Protein AF-A0A2M7CQ68-F1 (afdb_monomer)

Organism: NCBI:txid1975066

Solvent-accessible surface area (backbone atoms only — not comparable to full-atom values): 7819 Å² total; per-residue (Å²): 112,70,66,56,56,51,51,50,53,50,51,33,52,50,50,36,51,75,71,72,42,73,92,78,62,98,72,80,81,65,75,47,51,58,30,56,48,64,74,42,36,71,62,42,60,76,66,68,60,89,79,35,70,72,42,36,29,74,42,75,48,82,56,92,62,33,35,41,34,31,34,32,30,88,41,52,59,55,92,79,75,91,73,86,70,104,60,41,18,71,49,79,48,61,46,31,49,93,47,64,76,86,59,91,84,62,92,59,56,76,69,56,43,44,50,52,44,49,52,52,68,74,49,63,57,78,67,41,110

Foldseek 3Di:
DVVVVVVLLVVLCVLCVVVVHDQDDPDDDADDELLRCVVCVVVCVVVVDAGDYDFAWADWDDDPQKIKTKGFDPQADNPDDPDDDPGGHIDIDMGGLQDPPGDPPDPPDSVVSNVVSVSCVSRDDHGGD

InterPro domains:
  IPR012340 Nucleic acid-binding, OB-fold [G3DSA:2.40.50.140] (2-129)
  IPR012340 Nucleic acid-binding, OB-fold [SSF50249] (3-77)

Mean predicted aligned error: 10.23 Å

Sequence (129 aa):
MLEDIIQERKKKLENFIKTGVEPYPEKAKRTHKISEALINFSSLLKLRKKIFICGRIFGMRVMGNIVFYDIRDDSGNPAGSRQGGAYGARIQGVLKADALVGSPTQRRGKDNLKKEFALFKENLDIGDF

Nearest PDB structures (foldseek):
  6lbt-assembly1_B  T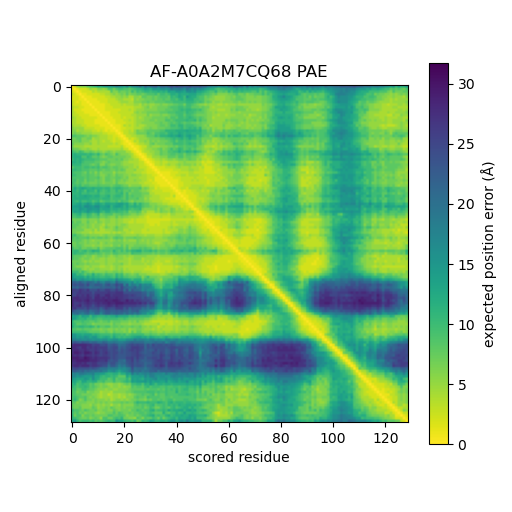M=4.482E-01  e=1.132E+00  Kluyveromyces lactis
  6ysq-assembly2_F  TM=5.008E-01  e=2.969E+00  Homo sapiens
  5zul-assembly1_A-2  TM=4.345E-01  e=2.019E+00  Mycobacterium marinum M
  5zul-assembly1_D-2  TM=4.927E-01  e=4.094E+00  Mycobacterium marinum M

Structure (mmCIF, N/CA/C/O backbone):
data_AF-A0A2M7CQ68-F1
#
_entry.id   AF-A0A2M7CQ68-F1
#
loop_
_atom_site.group_PDB
_atom_site.id
_atom_site.type_symbol
_atom_site.label_atom_id
_atom_site.label_alt_id
_atom_site.label_comp_id
_atom_site.label_asym_id
_atom_site.label_entity_id
_atom_site.label_seq_id
_atom_site.pdbx_PDB_ins_code
_atom_site.Cartn_x
_atom_site.Cartn_y
_atom_site.Cartn_z
_atom_site.occupancy
_atom_site.B_iso_or_equiv
_atom_site.auth_seq_id
_atom_site.auth_comp_id
_atom_site.auth_asym_id
_atom_site.auth_atom_id
_atom_site.pdbx_PDB_model_num
ATOM 1 N N . MET A 1 1 ? -15.606 -7.491 21.940 1.00 71.44 1 MET A N 1
ATOM 2 C CA . MET A 1 1 ? -14.464 -8.012 21.144 1.00 71.44 1 MET A CA 1
ATOM 3 C C . MET A 1 1 ? -14.572 -7.654 19.668 1.00 71.44 1 MET A C 1
ATOM 5 O O . MET A 1 1 ? -13.661 -7.012 19.166 1.00 71.44 1 MET A O 1
ATOM 9 N N . LEU A 1 2 ? -15.640 -8.036 18.952 1.00 83.25 2 LEU A N 1
ATOM 10 C CA . LEU A 1 2 ? -15.821 -7.633 17.546 1.00 83.25 2 LEU A CA 1
ATOM 11 C C . LEU A 1 2 ? -16.127 -6.136 17.405 1.00 83.25 2 LEU A C 1
ATOM 13 O O . LEU A 1 2 ? -15.532 -5.485 16.546 1.00 83.25 2 LEU A O 1
ATOM 17 N N . GLU A 1 3 ? -16.982 -5.570 18.269 1.00 84.88 3 GLU A N 1
ATOM 18 C CA . GLU A 1 3 ? -17.231 -4.123 18.258 1.00 84.88 3 GLU A CA 1
ATOM 19 C C . GLU A 1 3 ? -15.948 -3.316 18.481 1.00 84.88 3 GLU A C 1
ATOM 21 O O . GLU A 1 3 ? -15.743 -2.317 17.799 1.00 84.88 3 GLU A O 1
ATOM 26 N N . ASP A 1 4 ? -15.059 -3.762 19.371 1.00 86.56 4 ASP A N 1
ATOM 27 C CA . ASP A 1 4 ? -13.823 -3.046 19.707 1.00 86.56 4 ASP A CA 1
ATOM 28 C C . ASP A 1 4 ? -12.881 -2.938 18.498 1.00 86.56 4 ASP A C 1
ATOM 30 O O . ASP A 1 4 ? -12.377 -1.856 18.197 1.00 86.56 4 ASP A O 1
ATOM 34 N N . ILE A 1 5 ? -12.727 -4.032 17.740 1.00 85.00 5 ILE A N 1
ATOM 35 C CA . ILE A 1 5 ? -11.924 -4.074 16.505 1.00 85.00 5 ILE A CA 1
ATOM 36 C C . ILE A 1 5 ? -12.528 -3.154 15.435 1.00 85.00 5 ILE A C 1
ATOM 38 O O . ILE A 1 5 ? -11.811 -2.441 14.729 1.00 85.00 5 ILE A O 1
ATOM 42 N N . ILE A 1 6 ? -13.859 -3.141 15.308 1.00 86.38 6 ILE A N 1
ATOM 43 C CA . ILE A 1 6 ? -14.554 -2.265 14.354 1.00 86.38 6 ILE A CA 1
ATOM 44 C C . ILE A 1 6 ? -14.367 -0.795 14.744 1.00 86.38 6 ILE A C 1
ATOM 46 O O . ILE A 1 6 ? -14.116 0.043 13.876 1.00 86.38 6 ILE A O 1
ATOM 50 N N . GLN A 1 7 ? -14.473 -0.474 16.034 1.00 89.38 7 GLN A N 1
ATOM 51 C CA . GLN A 1 7 ? -14.262 0.880 16.544 1.00 89.38 7 GLN A CA 1
ATOM 52 C C . GLN A 1 7 ? -12.822 1.346 16.325 1.00 89.38 7 GLN A C 1
ATOM 54 O O . GLN A 1 7 ? -12.602 2.488 15.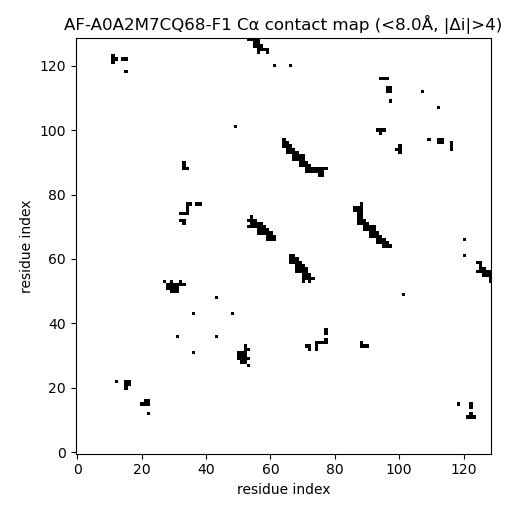925 1.00 89.38 7 GLN A O 1
ATOM 59 N N . GLU A 1 8 ? -11.837 0.469 16.517 1.00 86.69 8 GLU A N 1
ATOM 60 C CA . GLU A 1 8 ? -10.436 0.786 16.244 1.00 86.69 8 GLU A CA 1
ATOM 61 C C . GLU A 1 8 ? -10.203 1.102 14.759 1.00 86.69 8 GLU A C 1
ATOM 63 O O . GLU A 1 8 ? -9.609 2.131 14.428 1.00 86.69 8 GLU A O 1
ATOM 68 N N . ARG A 1 9 ? -10.758 0.292 13.849 1.00 84.94 9 ARG A N 1
ATOM 69 C CA . ARG A 1 9 ? -10.667 0.543 12.399 1.00 84.94 9 ARG A CA 1
ATOM 70 C C . ARG A 1 9 ? -11.354 1.839 11.976 1.00 84.94 9 ARG A C 1
ATOM 72 O O . ARG A 1 9 ? -10.828 2.562 11.132 1.00 84.94 9 ARG A O 1
ATOM 79 N N . LYS A 1 10 ? -12.497 2.174 12.582 1.00 85.69 10 LYS A N 1
ATOM 80 C CA . LYS A 1 10 ? -13.175 3.459 12.340 1.00 85.69 10 LYS A CA 1
ATOM 81 C C . LYS A 1 10 ? -12.319 4.644 12.782 1.00 85.69 10 LYS A C 1
ATOM 83 O O . LYS A 1 10 ? -12.206 5.606 12.030 1.00 85.69 10 LYS A O 1
ATOM 88 N N . LYS A 1 11 ? -11.655 4.554 13.940 1.00 87.25 11 LYS A N 1
ATOM 89 C CA . LYS A 1 11 ? -10.723 5.596 14.407 1.00 87.25 11 LYS A CA 1
ATOM 90 C C . LYS A 1 11 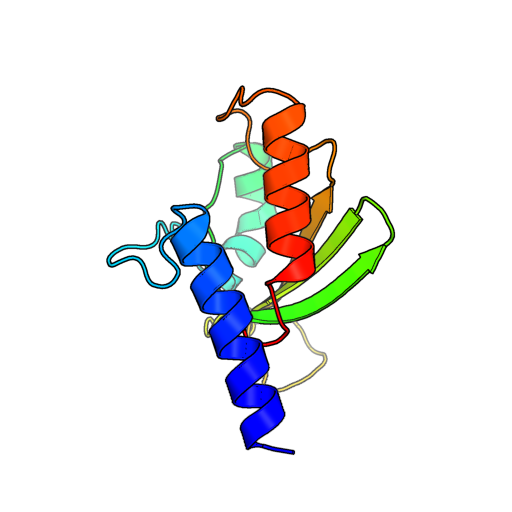? -9.562 5.799 13.430 1.00 87.25 11 LYS A C 1
ATOM 92 O O . LYS A 1 11 ? -9.242 6.938 13.101 1.00 87.25 11 LYS A O 1
ATOM 97 N N . LYS A 1 12 ? -8.970 4.711 12.923 1.00 84.94 12 LYS A N 1
ATOM 98 C CA . LYS A 1 12 ? -7.899 4.768 11.911 1.00 84.94 12 LYS A CA 1
ATOM 99 C C . LYS A 1 12 ? -8.382 5.437 10.619 1.00 84.94 12 LYS A C 1
ATOM 101 O O . LYS A 1 12 ? -7.713 6.325 10.096 1.00 84.94 12 LYS A O 1
ATOM 106 N N . LEU A 1 13 ? -9.586 5.092 10.160 1.00 83.94 13 LEU A N 1
ATOM 107 C CA . LEU A 1 13 ? -10.220 5.720 8.997 1.00 83.94 13 LEU A CA 1
ATOM 108 C C . LEU A 1 13 ? -10.463 7.224 9.201 1.00 83.94 13 LEU A C 1
ATOM 110 O O . LEU A 1 13 ? -10.142 8.024 8.322 1.00 83.94 13 LEU A O 1
ATOM 114 N N . GLU A 1 14 ? -10.972 7.632 10.364 1.00 84.75 14 GLU A N 1
ATOM 115 C CA . GLU A 1 14 ? -11.154 9.051 10.695 1.00 84.75 14 GLU A CA 1
ATOM 116 C C . GLU A 1 14 ? -9.831 9.821 10.721 1.00 84.75 14 GLU A C 1
ATOM 118 O O . GLU A 1 14 ? -9.789 10.983 10.310 1.00 84.75 14 GLU A O 1
ATOM 123 N N . ASN A 1 15 ? -8.745 9.195 11.182 1.00 84.31 15 ASN 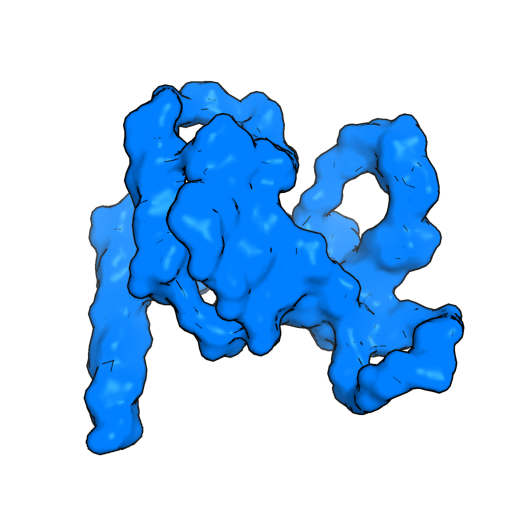A N 1
ATOM 124 C CA . ASN A 1 15 ? -7.422 9.815 11.193 1.00 84.31 15 ASN A CA 1
ATOM 125 C C . ASN A 1 15 ? -6.938 10.123 9.771 1.00 84.31 15 ASN A C 1
ATOM 127 O O . ASN A 1 15 ? -6.476 11.239 9.524 1.00 84.31 15 ASN A O 1
ATOM 131 N N . PHE A 1 16 ? -7.117 9.199 8.821 1.00 80.81 16 PHE A N 1
ATOM 132 C CA . PHE A 1 16 ? -6.789 9.453 7.414 1.00 80.81 16 PHE A CA 1
ATOM 133 C C . PHE A 1 16 ? -7.576 10.645 6.850 1.00 80.81 16 PHE A C 1
ATOM 135 O O . PHE A 1 16 ? -6.969 11.571 6.301 1.00 80.81 16 PHE A O 1
ATOM 142 N N . ILE A 1 17 ? -8.891 10.694 7.098 1.00 82.25 17 ILE A N 1
ATOM 143 C CA . ILE A 1 17 ? -9.756 11.802 6.659 1.00 82.25 17 ILE A CA 1
ATOM 144 C C . ILE A 1 17 ? -9.295 13.137 7.265 1.00 82.25 17 ILE A C 1
ATOM 146 O O . ILE A 1 17 ? -9.158 14.123 6.541 1.00 82.25 17 ILE A O 1
ATOM 150 N N . LYS A 1 18 ? -8.989 13.179 8.571 1.00 83.31 18 LYS A N 1
ATOM 151 C CA . LYS A 1 18 ? -8.489 14.390 9.257 1.00 83.31 18 LYS A CA 1
ATOM 152 C C . LYS A 1 18 ? -7.166 14.889 8.680 1.00 83.31 18 LYS A C 1
ATOM 154 O O . LYS A 1 18 ? -6.925 16.093 8.657 1.00 83.31 18 LYS A O 1
ATOM 159 N N . THR A 1 19 ? -6.316 13.984 8.201 1.00 77.44 19 THR A N 1
ATOM 160 C CA . THR A 1 19 ? -5.058 14.344 7.529 1.00 77.44 19 THR A CA 1
ATOM 161 C C . THR A 1 19 ? -5.211 14.716 6.052 1.00 77.44 19 THR A C 1
ATOM 163 O O . THR A 1 19 ? -4.216 15.038 5.404 1.00 77.44 19 THR A O 1
ATOM 166 N N . GLY A 1 20 ? -6.437 14.709 5.518 1.00 78.50 20 GLY A N 1
ATOM 167 C CA . GLY A 1 20 ? -6.723 15.035 4.120 1.00 78.50 20 GLY A CA 1
ATOM 168 C C . GLY A 1 20 ? -6.335 13.931 3.132 1.00 78.50 20 GLY A C 1
ATOM 169 O O . GLY A 1 20 ? -6.225 14.199 1.937 1.00 78.50 20 GLY A O 1
ATOM 170 N N . VAL A 1 21 ? -6.101 12.706 3.616 1.00 77.19 21 VAL A N 1
ATOM 171 C CA . VAL A 1 21 ? -5.851 11.526 2.781 1.00 77.19 21 VAL A CA 1
ATOM 172 C C . VAL A 1 21 ? -7.178 10.811 2.563 1.00 77.19 21 VAL A C 1
ATOM 174 O O . VAL A 1 21 ? -7.819 10.389 3.521 1.00 77.19 21 VAL A O 1
ATOM 177 N N . GLU A 1 22 ? -7.590 10.672 1.304 1.00 76.56 22 GLU A N 1
ATOM 178 C CA . GLU A 1 22 ? -8.808 9.951 0.935 1.00 76.56 22 GLU A CA 1
ATOM 179 C C . GLU A 1 22 ? -8.566 8.430 1.029 1.00 76.56 22 GLU A C 1
ATOM 181 O O . GLU A 1 22 ? -7.750 7.911 0.264 1.00 76.56 22 GLU A O 1
ATOM 186 N N . PRO A 1 23 ? -9.237 7.699 1.946 1.00 80.31 23 PRO A N 1
ATOM 187 C CA . PRO A 1 23 ? -8.985 6.265 2.139 1.00 80.31 23 PRO A CA 1
ATOM 188 C C . PRO A 1 23 ? -9.464 5.402 0.965 1.00 80.31 23 PRO A C 1
ATOM 190 O O . PRO A 1 23 ? -8.921 4.331 0.719 1.00 80.31 23 PRO A O 1
ATOM 193 N N . TYR A 1 24 ? -10.485 5.868 0.240 1.00 81.50 24 TYR A N 1
ATOM 194 C CA . TYR A 1 24 ? -11.113 5.150 -0.869 1.00 81.50 24 TYR A CA 1
ATOM 195 C C . TYR A 1 24 ? -11.213 6.054 -2.103 1.00 81.50 24 TYR A C 1
ATOM 197 O O . TYR A 1 24 ? -12.297 6.544 -2.417 1.00 81.50 24 TYR A O 1
ATOM 205 N N . PRO A 1 25 ? -10.091 6.310 -2.797 1.00 81.75 25 PRO A N 1
ATOM 206 C CA . PRO A 1 25 ? -10.096 7.159 -3.979 1.00 81.75 25 PRO A CA 1
ATOM 207 C C . PRO A 1 25 ? -10.858 6.496 -5.133 1.00 81.75 25 PRO A C 1
ATOM 209 O O . PRO A 1 25 ? -10.756 5.287 -5.345 1.00 81.75 25 PRO A O 1
ATOM 212 N N . GLU A 1 26 ? -11.542 7.299 -5.953 1.00 82.56 26 GLU A N 1
ATOM 213 C CA . GLU A 1 26 ? -12.251 6.816 -7.153 1.00 82.56 26 GLU A CA 1
ATOM 214 C C . GLU A 1 26 ? -11.298 6.122 -8.148 1.00 82.56 26 GLU A C 1
ATOM 216 O O . GLU A 1 26 ? -11.664 5.157 -8.820 1.00 82.56 26 GLU A O 1
ATOM 221 N N . LYS A 1 27 ? -10.052 6.612 -8.254 1.00 80.19 27 LYS A N 1
ATOM 222 C CA . LYS A 1 27 ? -9.043 6.107 -9.197 1.00 80.19 27 LYS A CA 1
ATOM 223 C C . LYS A 1 27 ? -7.688 5.934 -8.522 1.00 80.19 27 LYS A C 1
ATOM 225 O O . LYS A 1 27 ? -7.043 6.907 -8.136 1.00 80.19 27 LYS A O 1
ATOM 230 N N . ALA A 1 28 ? -7.201 4.697 -8.486 1.00 78.81 28 ALA A N 1
ATOM 231 C CA . ALA A 1 28 ? -5.827 4.380 -8.113 1.00 78.81 28 ALA A CA 1
ATOM 232 C C . ALA A 1 28 ? -4.942 4.255 -9.364 1.00 78.81 28 ALA A C 1
ATOM 234 O O . ALA A 1 28 ? -5.295 3.591 -10.341 1.00 78.81 28 ALA A O 1
ATOM 235 N N . LYS A 1 29 ? -3.759 4.881 -9.346 1.00 78.38 29 LYS A N 1
ATOM 236 C CA . LYS A 1 29 ? -2.771 4.722 -10.424 1.00 78.38 29 LYS A CA 1
ATOM 237 C C . LYS A 1 29 ? -2.149 3.329 -10.329 1.00 78.38 29 LYS A C 1
ATOM 239 O O . LYS A 1 29 ? -1.339 3.085 -9.443 1.00 78.38 29 LYS A O 1
ATOM 244 N N . ARG A 1 30 ? -2.480 2.448 -11.274 1.00 82.69 30 ARG A N 1
ATOM 245 C CA . ARG A 1 30 ? -1.896 1.108 -11.412 1.00 82.69 30 ARG A CA 1
ATOM 246 C C . ARG A 1 30 ? -1.313 0.955 -12.813 1.00 82.69 30 ARG A C 1
ATOM 248 O O . ARG A 1 30 ? -2.045 1.062 -13.790 1.00 82.69 30 ARG A O 1
ATOM 255 N N . THR A 1 31 ? -0.006 0.719 -12.919 1.00 83.62 31 THR A N 1
ATOM 256 C CA . THR A 1 31 ? 0.658 0.522 -14.223 1.00 83.62 31 THR A CA 1
ATOM 257 C C . THR A 1 31 ? 0.901 -0.943 -14.540 1.00 83.62 31 THR A C 1
ATOM 259 O O . THR A 1 31 ? 0.865 -1.318 -15.704 1.00 83.62 31 THR A O 1
ATOM 262 N N . HIS A 1 32 ? 1.177 -1.764 -13.523 1.00 83.88 32 HIS A N 1
ATOM 263 C CA . HIS A 1 32 ? 1.533 -3.170 -13.705 1.00 83.88 32 HIS A CA 1
ATOM 264 C C . HIS A 1 32 ? 0.838 -4.056 -12.678 1.00 83.88 32 HIS A C 1
ATOM 266 O O . HIS A 1 32 ? 0.521 -3.621 -11.565 1.00 83.88 32 HIS A O 1
ATOM 272 N N . LYS A 1 33 ? 0.612 -5.318 -13.048 1.00 83.75 33 LYS A N 1
ATOM 273 C CA . LYS A 1 33 ? 0.286 -6.364 -12.073 1.00 83.75 33 LYS A CA 1
ATOM 274 C C . LYS A 1 33 ? 1.553 -6.833 -11.357 1.00 83.75 33 LYS A C 1
ATOM 276 O O . LYS A 1 33 ? 2.656 -6.694 -11.884 1.00 83.75 33 LYS A O 1
ATOM 281 N N . ILE A 1 34 ? 1.398 -7.410 -10.166 1.00 84.06 34 ILE A N 1
ATOM 282 C CA . ILE A 1 34 ? 2.540 -7.925 -9.399 1.00 84.06 34 ILE A CA 1
ATOM 283 C C . ILE A 1 34 ? 3.258 -9.025 -10.184 1.00 84.06 34 ILE A C 1
ATOM 285 O O . ILE A 1 34 ? 4.481 -8.992 -10.305 1.00 84.06 34 ILE A O 1
ATOM 289 N N . SER A 1 35 ? 2.510 -9.954 -10.784 1.00 82.06 35 SER A N 1
ATOM 290 C CA . SER A 1 35 ? 3.085 -11.016 -11.618 1.00 82.06 35 SER A CA 1
ATOM 291 C C . SER A 1 35 ? 3.892 -10.469 -12.805 1.00 82.06 35 SER A C 1
ATOM 293 O O . SER A 1 35 ? 5.018 -10.903 -13.038 1.00 82.06 35 SER A O 1
ATOM 295 N N . GLU A 1 36 ? 3.362 -9.473 -13.518 1.00 82.44 36 GLU A N 1
ATOM 296 C CA . GLU A 1 36 ? 4.031 -8.820 -14.653 1.00 82.44 36 GLU A CA 1
ATOM 297 C C . GLU A 1 36 ? 5.302 -8.081 -14.229 1.00 82.44 36 GLU A C 1
ATOM 299 O O . GLU A 1 36 ? 6.313 -8.137 -14.933 1.00 82.44 36 GLU A O 1
ATOM 304 N N . ALA A 1 37 ? 5.263 -7.401 -13.080 1.00 84.12 37 ALA A N 1
ATOM 305 C CA . ALA A 1 37 ? 6.418 -6.705 -12.527 1.00 84.12 37 ALA A CA 1
ATOM 306 C C . ALA A 1 37 ? 7.536 -7.684 -12.136 1.00 84.12 37 ALA A C 1
ATOM 308 O O . ALA A 1 37 ? 8.708 -7.383 -12.358 1.00 84.12 37 ALA A O 1
ATOM 309 N N . LEU A 1 38 ? 7.181 -8.862 -11.607 1.00 82.88 38 LEU A N 1
ATOM 310 C CA . LEU A 1 38 ? 8.138 -9.920 -11.272 1.00 82.88 38 LEU A CA 1
ATOM 311 C C . LEU A 1 38 ? 8.767 -10.540 -12.526 1.00 82.88 38 LEU A C 1
ATOM 313 O O . LEU A 1 38 ? 9.986 -10.693 -12.580 1.00 82.88 38 LEU A O 1
ATOM 317 N N . ILE A 1 39 ? 7.964 -10.843 -13.552 1.00 84.00 39 ILE A N 1
ATOM 318 C CA . ILE A 1 39 ? 8.454 -11.414 -14.820 1.00 84.00 39 ILE A CA 1
ATOM 319 C C . ILE A 1 39 ? 9.389 -10.428 -15.534 1.00 84.00 39 ILE A C 1
ATOM 321 O O . ILE A 1 39 ? 10.472 -10.798 -15.985 1.00 84.00 39 ILE A O 1
ATOM 325 N N . ASN A 1 40 ? 9.003 -9.152 -15.602 1.00 83.31 40 ASN A N 1
ATOM 326 C CA . ASN A 1 40 ? 9.739 -8.127 -16.344 1.00 83.31 40 ASN A CA 1
ATOM 327 C C . ASN A 1 40 ? 10.764 -7.363 -15.495 1.00 83.31 40 ASN A C 1
ATOM 329 O O . ASN A 1 40 ? 11.288 -6.340 -15.946 1.00 83.31 40 ASN A O 1
ATOM 333 N N . PHE A 1 41 ? 11.080 -7.841 -14.288 1.00 82.56 41 PHE A N 1
ATOM 334 C CA . PHE A 1 41 ? 11.923 -7.123 -13.330 1.00 82.56 41 PHE A CA 1
ATOM 335 C C . PHE A 1 41 ? 13.275 -6.702 -13.923 1.00 82.56 41 PHE A C 1
ATOM 337 O O . PHE A 1 41 ? 13.677 -5.548 -13.794 1.00 82.56 41 PHE A O 1
ATOM 344 N N . SER A 1 42 ? 13.948 -7.605 -14.646 1.00 82.81 42 SER A N 1
ATOM 345 C CA . SER A 1 42 ? 15.248 -7.327 -15.281 1.00 82.81 42 SER A CA 1
ATOM 346 C C . SER A 1 42 ? 15.173 -6.172 -16.290 1.00 82.81 42 SER A C 1
ATOM 348 O O . SER A 1 42 ? 16.019 -5.275 -16.292 1.00 82.81 42 SER A O 1
ATOM 350 N N . SER A 1 43 ? 14.123 -6.142 -17.112 1.00 83.62 43 SER A N 1
ATOM 351 C CA . SER A 1 43 ? 13.903 -5.087 -18.108 1.00 83.62 43 SER A CA 1
ATOM 352 C C . SER A 1 43 ? 13.529 -3.757 -17.452 1.00 83.62 43 SER A C 1
ATOM 354 O O . SER A 1 43 ? 14.048 -2.705 -17.833 1.00 83.62 43 SER A O 1
ATOM 356 N N . LEU A 1 44 ? 12.668 -3.797 -16.431 1.00 82.12 44 LEU A N 1
ATOM 357 C CA . LEU A 1 44 ? 12.247 -2.616 -15.674 1.00 82.12 44 LEU A CA 1
ATOM 358 C C . LEU A 1 44 ? 13.421 -1.978 -14.922 1.00 82.12 44 LEU A C 1
ATOM 360 O O . LEU A 1 44 ? 13.555 -0.751 -14.927 1.00 82.12 44 LEU A O 1
ATOM 364 N N . LEU A 1 45 ? 14.306 -2.803 -14.353 1.00 82.31 45 LEU A N 1
ATOM 365 C CA . LEU A 1 45 ? 15.517 -2.359 -13.6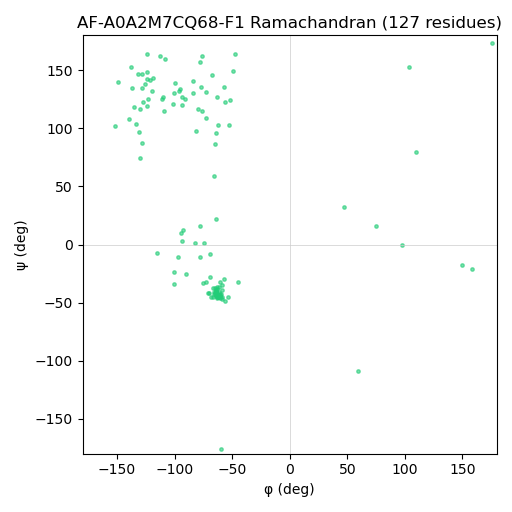68 1.00 82.31 45 LEU A CA 1
ATOM 366 C C . LEU A 1 45 ? 16.471 -1.635 -14.626 1.00 82.31 45 LEU A C 1
ATOM 368 O O . LEU A 1 45 ? 16.947 -0.544 -14.307 1.00 82.31 45 LEU A O 1
ATOM 372 N N . LYS A 1 46 ? 16.705 -2.196 -15.822 1.00 83.38 46 LYS A N 1
ATOM 373 C CA . LYS A 1 46 ? 17.549 -1.573 -16.859 1.00 83.38 46 LYS A CA 1
ATOM 374 C C . LYS A 1 46 ? 16.998 -0.223 -17.316 1.00 83.38 46 LYS A C 1
ATOM 376 O O . LYS A 1 46 ? 17.755 0.728 -17.476 1.00 83.38 46 LYS A O 1
ATOM 381 N N . LEU A 1 47 ? 15.679 -0.132 -17.485 1.00 82.44 47 LEU A N 1
ATOM 382 C CA . LEU A 1 47 ? 14.998 1.090 -17.917 1.00 82.44 47 LEU A CA 1
ATOM 383 C C . LEU A 1 47 ? 14.833 2.128 -16.794 1.00 82.44 47 LEU A C 1
ATOM 385 O O . LEU A 1 47 ? 14.416 3.250 -17.079 1.00 82.44 47 LEU A O 1
ATOM 389 N N . ARG A 1 48 ? 15.111 1.762 -15.531 1.00 80.62 48 ARG A N 1
ATOM 390 C CA . ARG A 1 48 ? 14.880 2.586 -14.326 1.00 80.62 48 ARG A CA 1
ATOM 391 C C . ARG A 1 48 ? 13.486 3.231 -14.302 1.00 80.62 48 ARG A C 1
ATOM 393 O O . ARG A 1 48 ? 13.306 4.346 -13.805 1.00 80.62 48 ARG A O 1
ATOM 400 N N . LYS A 1 49 ? 12.490 2.542 -14.868 1.00 76.94 49 LYS A N 1
ATOM 401 C CA . LYS A 1 49 ? 11.118 3.049 -14.959 1.00 76.94 49 LYS A CA 1
ATOM 402 C C . LYS A 1 49 ? 10.430 2.920 -13.608 1.00 76.94 49 LYS A C 1
ATOM 404 O O . LYS A 1 49 ? 10.504 1.884 -12.955 1.00 76.94 49 LYS A O 1
ATOM 409 N N . LYS A 1 50 ? 9.728 3.981 -13.210 1.00 77.19 50 LYS A N 1
ATOM 410 C CA . LYS A 1 50 ? 8.841 3.946 -12.047 1.00 77.19 50 LYS A CA 1
ATOM 411 C C . LYS A 1 50 ? 7.600 3.147 -12.405 1.00 77.19 50 LYS A C 1
ATOM 413 O O . LYS A 1 50 ? 6.982 3.401 -13.438 1.00 77.19 50 LYS A O 1
ATOM 418 N N . ILE A 1 51 ? 7.246 2.221 -11.532 1.00 82.56 51 ILE A N 1
ATOM 419 C CA . ILE A 1 51 ? 6.059 1.390 -11.663 1.00 82.56 51 ILE A CA 1
ATOM 420 C C . ILE A 1 51 ? 5.144 1.643 -10.471 1.00 82.56 51 ILE A C 1
ATOM 422 O O . ILE A 1 51 ? 5.617 1.851 -9.355 1.00 82.56 51 ILE A O 1
ATOM 426 N N . PHE A 1 52 ? 3.841 1.632 -10.722 1.00 84.31 52 PHE A N 1
ATOM 427 C CA . PHE A 1 52 ? 2.808 1.709 -9.702 1.00 84.31 52 PHE A CA 1
ATOM 428 C C . PHE A 1 52 ? 2.085 0.367 -9.631 1.00 84.31 52 PHE A C 1
ATOM 430 O O . PHE A 1 52 ? 1.588 -0.145 -10.641 1.00 84.31 52 PHE A O 1
ATOM 437 N N . ILE A 1 53 ? 2.056 -0.196 -8.430 1.00 84.81 53 ILE A N 1
ATOM 438 C CA . ILE A 1 53 ? 1.478 -1.498 -8.116 1.00 84.81 53 ILE A CA 1
ATOM 439 C C . ILE A 1 53 ? 0.449 -1.276 -7.011 1.00 84.81 53 ILE A C 1
ATOM 441 O O . ILE A 1 53 ? 0.672 -0.466 -6.115 1.00 84.81 53 ILE A O 1
ATOM 445 N N . CYS A 1 54 ? -0.659 -2.005 -7.081 1.00 84.06 54 CYS A N 1
ATOM 446 C CA . CYS A 1 54 ? -1.701 -2.003 -6.061 1.00 84.06 54 CYS A CA 1
ATOM 447 C C . CYS A 1 54 ? -1.930 -3.437 -5.584 1.00 84.06 54 CYS A C 1
ATOM 449 O O . CYS A 1 54 ? -1.794 -4.374 -6.377 1.00 84.06 54 CYS A O 1
ATOM 451 N N . GLY A 1 55 ? -2.295 -3.599 -4.317 1.00 82.94 55 GLY A N 1
ATOM 452 C CA . GLY A 1 55 ? -2.632 -4.889 -3.734 1.00 82.94 55 GLY A CA 1
ATOM 453 C C . GLY A 1 55 ? -2.913 -4.765 -2.241 1.00 82.94 55 GLY A C 1
ATOM 454 O O . GLY A 1 55 ? -2.697 -3.717 -1.649 1.00 82.94 55 GLY A O 1
ATOM 455 N N . ARG A 1 56 ? -3.360 -5.857 -1.633 1.00 84.19 56 ARG A N 1
ATOM 456 C CA . ARG A 1 56 ? -3.679 -5.942 -0.210 1.00 84.19 56 ARG A CA 1
ATOM 457 C C . ARG A 1 56 ? -2.430 -6.217 0.621 1.00 84.19 56 ARG A C 1
ATOM 459 O O . ARG A 1 56 ? -1.598 -7.045 0.237 1.00 84.19 56 ARG A O 1
ATOM 466 N N . ILE A 1 57 ? -2.325 -5.587 1.784 1.00 85.25 57 ILE A N 1
ATOM 467 C CA . ILE A 1 57 ? -1.233 -5.807 2.734 1.00 85.25 57 ILE A CA 1
ATOM 468 C C . ILE A 1 57 ? -1.504 -7.092 3.516 1.00 85.25 57 ILE A C 1
ATOM 470 O O . ILE A 1 57 ? -2.483 -7.197 4.249 1.00 85.25 57 ILE A O 1
ATOM 474 N N . PHE A 1 58 ? -0.635 -8.088 3.366 1.00 82.44 58 PHE A N 1
ATOM 475 C CA . PHE A 1 58 ? -0.753 -9.384 4.047 1.00 82.44 58 PHE A CA 1
ATOM 476 C C . PHE A 1 58 ? 0.158 -9.516 5.264 1.00 82.44 58 PHE A C 1
ATOM 478 O O . PHE A 1 58 ? -0.105 -10.328 6.147 1.00 82.44 58 PHE A O 1
ATOM 485 N N . GLY A 1 59 ? 1.241 -8.749 5.303 1.00 83.19 59 GLY A N 1
ATOM 486 C CA . GLY A 1 59 ? 2.188 -8.762 6.404 1.00 83.19 59 GLY A CA 1
ATOM 487 C C . GLY A 1 59 ? 2.805 -7.389 6.560 1.00 83.19 59 GLY A C 1
ATOM 488 O O . GLY A 1 59 ? 3.115 -6.735 5.569 1.00 83.19 59 GLY A O 1
ATOM 489 N N . MET A 1 60 ? 2.986 -6.957 7.800 1.00 84.69 60 MET A N 1
ATOM 490 C CA . MET A 1 60 ? 3.686 -5.722 8.114 1.00 84.69 60 MET A CA 1
ATOM 491 C C . MET A 1 60 ? 4.611 -5.969 9.301 1.00 84.69 60 MET A C 1
ATOM 493 O O . MET A 1 60 ? 4.233 -6.619 10.274 1.00 84.69 60 MET A O 1
ATOM 497 N N . ARG A 1 61 ? 5.847 -5.483 9.206 1.00 84.88 61 ARG A N 1
ATOM 498 C CA . ARG A 1 61 ? 6.857 -5.561 10.262 1.00 84.88 61 ARG A CA 1
ATOM 499 C C . ARG A 1 61 ? 7.449 -4.183 10.461 1.00 84.88 61 ARG A C 1
ATOM 501 O O . ARG A 1 61 ? 8.092 -3.640 9.565 1.00 84.88 61 ARG A O 1
ATOM 508 N N . VAL A 1 62 ? 7.243 -3.637 11.649 1.00 83.31 62 VAL A N 1
ATOM 509 C CA . VAL A 1 62 ? 7.712 -2.302 12.010 1.00 83.31 62 VAL A CA 1
ATOM 510 C C . VAL A 1 62 ? 8.968 -2.432 12.866 1.00 83.31 62 VAL A C 1
ATOM 512 O O . VAL A 1 62 ? 8.943 -3.051 13.926 1.00 83.31 62 VAL A O 1
ATOM 515 N N . MET A 1 63 ? 10.070 -1.845 12.405 1.00 85.25 63 MET A N 1
ATOM 516 C CA . MET A 1 63 ? 11.371 -1.840 13.075 1.00 85.25 63 MET A CA 1
ATOM 517 C C . MET A 1 63 ? 11.891 -0.401 13.170 1.00 85.25 63 MET A C 1
ATOM 519 O O . MET A 1 63 ? 12.609 0.085 12.294 1.00 85.25 63 MET A O 1
ATOM 523 N N . GLY A 1 64 ? 11.503 0.307 14.235 1.00 82.81 64 GLY A N 1
ATOM 524 C CA . GLY A 1 64 ? 11.908 1.697 14.473 1.00 82.81 64 GLY A CA 1
ATOM 525 C C . GLY A 1 64 ? 11.470 2.637 13.344 1.00 82.81 64 GLY A C 1
ATOM 526 O O . GLY A 1 64 ? 10.276 2.911 13.199 1.00 82.81 64 GLY A O 1
ATOM 527 N N . ASN A 1 65 ? 12.447 3.100 12.555 1.00 82.31 65 ASN A N 1
ATOM 528 C CA . ASN A 1 65 ? 12.282 4.008 11.411 1.00 82.31 65 ASN A CA 1
ATOM 529 C C . ASN A 1 65 ? 12.152 3.279 10.060 1.00 82.31 65 ASN A C 1
ATOM 531 O O . ASN A 1 65 ? 12.232 3.917 9.007 1.00 82.31 65 ASN A O 1
ATOM 535 N N . ILE A 1 66 ? 12.004 1.952 10.067 1.00 82.31 66 ILE A N 1
ATOM 536 C CA . ILE A 1 66 ? 11.817 1.133 8.868 1.00 82.31 66 ILE A CA 1
ATOM 537 C C . ILE A 1 66 ? 10.556 0.284 9.030 1.00 82.31 66 ILE A C 1
ATOM 539 O O . ILE A 1 66 ? 10.312 -0.285 10.093 1.00 82.31 66 ILE A O 1
ATOM 543 N N . VAL A 1 67 ? 9.765 0.183 7.967 1.00 83.44 67 VAL A N 1
ATOM 544 C CA . VAL A 1 67 ? 8.624 -0.727 7.872 1.00 83.44 67 VAL A CA 1
ATOM 545 C C . VAL A 1 67 ? 8.822 -1.622 6.662 1.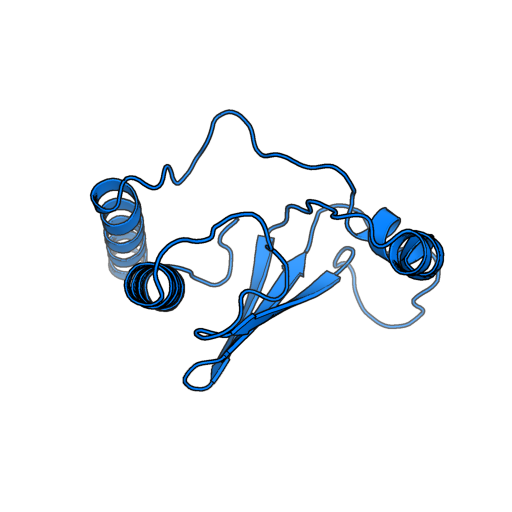00 83.44 67 VAL A C 1
ATOM 547 O O . VAL A 1 67 ? 9.004 -1.136 5.548 1.00 83.44 67 VAL A O 1
ATOM 550 N N . PHE A 1 68 ? 8.770 -2.928 6.884 1.00 85.00 68 PHE A N 1
ATOM 551 C CA . PHE A 1 68 ? 8.651 -3.915 5.821 1.00 85.00 68 PHE A CA 1
ATOM 552 C C . PHE A 1 68 ? 7.183 -4.276 5.683 1.00 85.00 68 PHE A C 1
ATOM 554 O O . PHE A 1 68 ? 6.524 -4.558 6.685 1.00 85.00 68 PHE A O 1
ATOM 561 N N . TYR A 1 69 ? 6.677 -4.287 4.462 1.00 85.38 69 TYR A N 1
ATOM 562 C CA . TYR A 1 69 ? 5.316 -4.721 4.193 1.00 85.38 69 TYR A C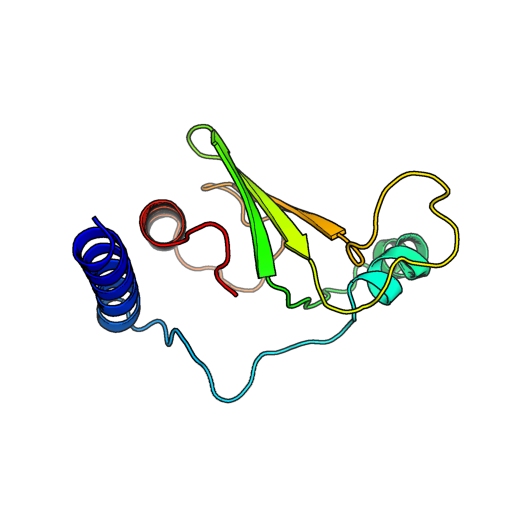A 1
ATOM 563 C C . TYR A 1 69 ? 5.307 -5.711 3.033 1.00 85.38 69 TYR A C 1
ATOM 565 O O . TYR A 1 69 ? 6.097 -5.597 2.097 1.00 85.38 69 TYR A O 1
ATOM 573 N N . ASP A 1 70 ? 4.390 -6.665 3.082 1.00 85.56 70 ASP A N 1
ATOM 574 C CA . ASP A 1 70 ? 4.156 -7.628 2.017 1.00 85.56 70 ASP A CA 1
ATOM 575 C C . ASP A 1 70 ? 2.813 -7.302 1.361 1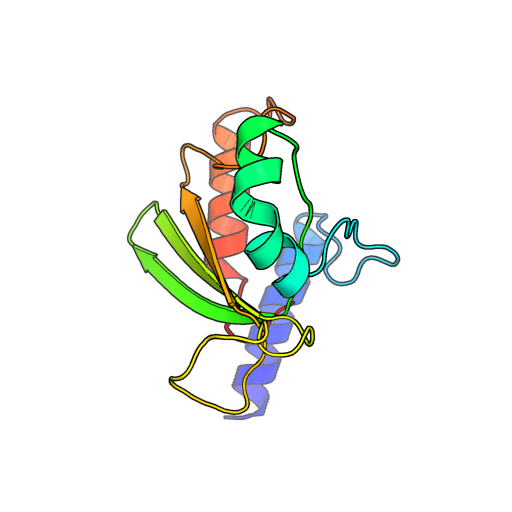.00 85.56 70 ASP A C 1
ATOM 577 O O . ASP A 1 70 ? 1.763 -7.430 1.996 1.00 85.56 70 ASP A O 1
ATOM 581 N N . ILE A 1 71 ? 2.844 -6.906 0.087 1.00 85.69 71 ILE A N 1
ATOM 582 C CA . ILE A 1 71 ? 1.645 -6.662 -0.722 1.00 85.69 71 ILE A CA 1
ATOM 583 C C . ILE A 1 71 ? 1.383 -7.873 -1.614 1.00 85.69 71 ILE A C 1
ATOM 585 O O . ILE A 1 71 ? 2.308 -8.441 -2.211 1.00 85.69 71 ILE A O 1
ATOM 589 N N . ARG A 1 72 ? 0.108 -8.251 -1.728 1.00 83.31 72 ARG A N 1
ATOM 590 C CA . ARG A 1 72 ? -0.364 -9.262 -2.678 1.00 83.31 72 ARG A CA 1
ATOM 591 C C . ARG A 1 72 ? -1.523 -8.737 -3.498 1.00 83.31 72 ARG A C 1
ATOM 593 O O . ARG A 1 72 ? -2.364 -7.991 -3.015 1.00 83.31 72 ARG A O 1
ATOM 600 N N . ASP A 1 73 ? -1.583 -9.187 -4.731 1.00 83.44 73 ASP A N 1
ATOM 601 C CA . ASP A 1 73 ? -2.645 -8.872 -5.673 1.00 83.44 73 ASP A CA 1
ATOM 602 C C . ASP A 1 73 ? -3.252 -10.182 -6.175 1.00 83.44 73 ASP A C 1
ATOM 604 O O . ASP A 1 73 ? -2.651 -11.249 -6.037 1.00 83.44 73 ASP A O 1
ATOM 608 N N . ASP A 1 74 ? -4.437 -10.097 -6.770 1.00 75.50 74 ASP A N 1
ATOM 609 C CA . ASP A 1 74 ? -5.129 -11.263 -7.331 1.00 75.50 74 ASP A CA 1
ATOM 610 C C . ASP A 1 74 ? -4.500 -11.743 -8.654 1.00 75.50 74 ASP A C 1
ATOM 612 O O . ASP A 1 74 ? -4.937 -12.706 -9.280 1.00 75.50 74 ASP A O 1
ATOM 616 N N . SER A 1 75 ? -3.420 -11.093 -9.103 1.00 65.06 75 SER A N 1
ATOM 617 C CA . SER A 1 75 ? -2.571 -11.663 -10.139 1.00 65.06 75 SER A CA 1
ATOM 618 C C . SER A 1 75 ? -1.965 -12.968 -9.625 1.00 65.06 75 SER A C 1
ATOM 620 O O . SER A 1 75 ? -1.050 -12.971 -8.803 1.00 65.06 75 SER A O 1
ATOM 622 N N . GLY A 1 76 ? -2.529 -14.086 -10.089 1.00 59.12 76 GLY A N 1
ATOM 623 C CA . GLY A 1 76 ? -2.121 -15.441 -9.733 1.00 59.12 76 GLY A CA 1
ATOM 624 C C . GLY A 1 76 ? -0.609 -15.672 -9.803 1.00 59.12 76 GLY A C 1
ATOM 625 O O . GLY A 1 76 ? 0.151 -14.890 -10.380 1.00 59.12 76 GLY A O 1
ATOM 626 N N . ASN A 1 77 ? -0.165 -16.758 -9.172 1.00 56.25 77 ASN A N 1
ATOM 627 C CA . ASN A 1 77 ? 1.249 -17.075 -9.018 1.00 56.25 77 ASN A CA 1
ATOM 628 C C . ASN A 1 77 ? 1.973 -17.035 -10.385 1.00 56.25 77 ASN A C 1
ATOM 630 O O . ASN A 1 77 ? 1.528 -17.728 -11.306 1.00 56.25 77 ASN A O 1
ATOM 634 N N . PRO A 1 78 ? 3.050 -16.238 -10.567 1.00 53.78 78 PRO A N 1
ATOM 635 C CA . PRO A 1 78 ? 3.807 -16.263 -11.810 1.00 53.78 78 PRO A CA 1
ATOM 636 C C . PRO A 1 78 ? 4.279 -17.697 -12.060 1.00 53.78 78 PRO A C 1
ATOM 638 O O . PRO A 1 78 ? 4.910 -18.316 -11.200 1.00 53.78 78 PRO A O 1
ATOM 641 N N . ALA A 1 79 ? 3.900 -18.236 -13.219 1.00 45.31 79 ALA A N 1
ATOM 642 C CA . ALA A 1 79 ? 4.138 -19.617 -13.607 1.00 45.31 79 ALA A CA 1
ATOM 643 C C . ALA A 1 79 ? 5.631 -19.969 -13.454 1.00 45.31 79 ALA A C 1
ATOM 645 O O . ALA A 1 79 ? 6.454 -19.552 -14.264 1.00 45.31 79 ALA A O 1
ATOM 646 N N . GLY A 1 80 ? 5.987 -20.696 -12.386 1.00 49.53 80 GLY A N 1
ATOM 647 C CA . GLY A 1 80 ? 7.362 -21.152 -12.152 1.00 49.53 80 GLY A CA 1
ATOM 648 C C . GLY A 1 80 ? 7.813 -21.306 -10.695 1.00 49.53 80 GLY A C 1
ATOM 649 O O . GLY A 1 80 ? 8.786 -22.020 -10.454 1.00 49.53 80 GLY A O 1
ATOM 650 N N . SER A 1 81 ? 7.140 -20.714 -9.701 1.00 48.88 81 SER A N 1
ATOM 651 C CA . SER A 1 81 ? 7.523 -20.912 -8.291 1.00 48.88 81 SER A CA 1
ATOM 652 C C . SER A 1 81 ? 6.949 -22.236 -7.752 1.00 48.88 81 SER A C 1
ATOM 654 O O . SER A 1 81 ? 5.785 -22.369 -7.382 1.00 48.88 81 SER A O 1
ATOM 656 N N . ARG A 1 82 ? 7.792 -23.272 -7.747 1.00 49.00 82 ARG A N 1
ATOM 657 C CA . ARG A 1 82 ? 7.441 -24.663 -7.401 1.00 49.00 82 ARG A CA 1
ATOM 658 C C . ARG A 1 82 ? 7.303 -24.941 -5.893 1.00 49.00 82 ARG A C 1
ATOM 660 O O . ARG A 1 82 ? 7.277 -26.099 -5.492 1.00 49.00 82 ARG A O 1
ATOM 667 N N . GLN A 1 83 ? 7.190 -23.911 -5.055 1.00 47.03 83 GLN A N 1
ATOM 668 C CA . GLN A 1 83 ? 6.931 -24.060 -3.621 1.00 47.03 83 GLN A CA 1
ATOM 669 C C . GLN A 1 83 ? 5.937 -23.000 -3.122 1.00 47.03 83 GLN A C 1
ATOM 671 O O . GLN A 1 83 ? 6.294 -21.840 -2.939 1.00 47.03 83 GLN A O 1
ATOM 676 N N . GLY A 1 84 ? 4.709 -23.445 -2.825 1.00 38.47 84 GLY A N 1
ATOM 677 C CA . GLY A 1 84 ? 3.986 -22.976 -1.639 1.00 38.47 84 GLY A CA 1
ATOM 678 C C . GLY A 1 84 ? 2.768 -22.066 -1.826 1.00 38.47 84 GLY A C 1
ATOM 679 O O . GLY A 1 84 ? 2.830 -20.890 -1.486 1.00 38.47 84 GLY A O 1
ATOM 680 N N . GLY A 1 85 ? 1.622 -22.666 -2.173 1.00 43.34 85 GLY A N 1
ATOM 681 C CA . GLY A 1 85 ? 0.302 -22.247 -1.673 1.00 43.34 85 GLY A CA 1
ATOM 682 C C . GLY A 1 85 ? -0.593 -21.455 -2.631 1.00 43.34 85 GLY A C 1
ATOM 683 O O . GLY A 1 85 ? -0.119 -20.737 -3.501 1.00 43.34 85 GLY A O 1
ATOM 684 N N . ALA A 1 86 ? -1.911 -21.571 -2.423 1.00 48.78 86 ALA A N 1
ATOM 685 C CA . ALA A 1 86 ? -3.019 -20.962 -3.177 1.00 48.78 86 ALA A CA 1
ATOM 686 C C . ALA A 1 86 ? -3.086 -19.415 -3.126 1.00 48.78 86 ALA A C 1
ATOM 688 O O . ALA A 1 86 ? -4.144 -18.821 -3.316 1.00 48.78 86 ALA A O 1
ATOM 689 N N . TYR A 1 87 ? -1.969 -18.756 -2.826 1.00 49.25 87 TYR A N 1
ATOM 690 C CA . TYR A 1 87 ? -1.879 -17.322 -2.603 1.00 49.25 87 TYR A CA 1
ATOM 691 C C . TYR A 1 87 ? -1.118 -16.680 -3.771 1.00 49.25 87 TYR A C 1
ATOM 693 O O . TYR A 1 87 ? -0.030 -17.133 -4.117 1.00 49.25 87 TYR A O 1
ATOM 701 N N . GLY A 1 88 ? -1.715 -15.659 -4.396 1.00 62.47 88 GLY A N 1
ATOM 702 C CA . GLY A 1 88 ? -1.206 -14.979 -5.595 1.00 62.47 88 GLY A CA 1
ATOM 703 C C . GLY A 1 88 ? 0.173 -14.321 -5.449 1.00 62.47 88 GLY A C 1
ATOM 704 O O . GLY A 1 88 ? 0.851 -14.426 -4.422 1.00 62.47 88 GLY A O 1
ATOM 705 N N . ALA A 1 89 ? 0.606 -13.633 -6.507 1.00 71.94 89 ALA A N 1
ATOM 706 C CA . ALA A 1 89 ? 1.919 -13.004 -6.576 1.00 71.94 89 ALA A CA 1
ATOM 707 C C . ALA A 1 89 ? 2.143 -12.010 -5.415 1.00 71.94 89 ALA A C 1
ATOM 709 O O . ALA A 1 89 ? 1.269 -11.202 -5.087 1.00 71.94 89 ALA A O 1
ATOM 710 N N . ARG A 1 90 ? 3.333 -12.059 -4.796 1.00 80.38 90 ARG A N 1
ATOM 711 C CA . ARG A 1 90 ? 3.715 -11.220 -3.645 1.00 80.38 90 ARG A CA 1
ATOM 712 C C . ARG A 1 90 ? 4.954 -10.380 -3.938 1.00 80.38 90 ARG A C 1
ATOM 714 O O . ARG A 1 90 ? 5.905 -10.882 -4.536 1.00 80.38 90 ARG A O 1
ATOM 721 N N . ILE A 1 91 ? 4.971 -9.143 -3.449 1.00 83.00 91 ILE A N 1
ATOM 722 C CA . ILE A 1 91 ? 6.167 -8.290 -3.399 1.00 83.00 91 ILE A CA 1
ATOM 723 C C . ILE A 1 91 ? 6.326 -7.762 -1.976 1.00 83.00 91 ILE A C 1
ATOM 725 O O . ILE A 1 91 ? 5.363 -7.297 -1.367 1.00 83.00 91 ILE A O 1
ATOM 729 N N . GLN A 1 92 ? 7.555 -7.819 -1.468 1.00 83.31 92 GLN A N 1
ATOM 730 C CA . GLN A 1 92 ? 7.933 -7.154 -0.229 1.00 83.31 92 GLN A CA 1
ATOM 731 C C . GLN A 1 92 ? 8.460 -5.752 -0.543 1.00 83.31 92 GLN A C 1
ATOM 733 O O . GLN A 1 92 ? 9.380 -5.596 -1.349 1.00 83.31 92 GLN A O 1
ATOM 738 N N . GLY A 1 93 ? 7.871 -4.740 0.087 1.00 82.50 93 GLY A N 1
ATOM 739 C CA . GLY A 1 93 ? 8.307 -3.350 0.027 1.00 82.50 93 GLY A CA 1
ATOM 740 C C . GLY A 1 93 ? 8.928 -2.892 1.343 1.00 82.50 93 GLY A C 1
ATOM 741 O O . GLY A 1 93 ? 8.704 -3.482 2.402 1.00 82.50 93 GLY A O 1
ATOM 742 N N . VAL A 1 94 ? 9.725 -1.824 1.267 1.00 82.44 94 VAL A N 1
ATOM 743 C CA . VAL A 1 94 ? 10.391 -1.213 2.423 1.00 82.44 94 VAL A CA 1
ATOM 744 C C . VAL A 1 94 ? 10.088 0.280 2.445 1.00 82.44 94 VAL A C 1
ATOM 746 O O . VAL A 1 94 ? 10.410 0.994 1.495 1.00 82.44 94 VAL A O 1
ATOM 749 N N . LEU A 1 95 ? 9.512 0.764 3.544 1.00 77.12 95 LEU A N 1
ATOM 750 C CA . LEU A 1 95 ? 9.408 2.191 3.856 1.00 77.12 95 LEU A CA 1
ATOM 751 C C . LEU A 1 95 ? 10.485 2.539 4.863 1.00 77.12 95 LEU A C 1
ATOM 753 O O . LEU A 1 95 ? 10.593 1.895 5.903 1.00 77.12 95 LEU A O 1
ATOM 757 N N . LYS A 1 96 ? 11.250 3.589 4.592 1.00 73.88 96 LYS A N 1
ATOM 758 C CA . LYS A 1 96 ? 12.193 4.153 5.553 1.00 73.88 96 LYS A CA 1
ATOM 759 C C . LYS A 1 96 ? 11.802 5.601 5.819 1.00 73.88 96 LYS A C 1
ATOM 761 O O . LYS A 1 96 ? 11.596 6.359 4.876 1.00 73.88 96 LYS A O 1
ATOM 766 N N . ALA A 1 97 ? 11.738 5.987 7.092 1.00 64.88 97 ALA A N 1
ATOM 767 C CA . ALA A 1 97 ? 11.322 7.327 7.518 1.00 64.88 97 ALA A CA 1
ATOM 768 C C . ALA A 1 97 ? 12.175 8.452 6.896 1.00 64.88 97 ALA A C 1
ATOM 770 O O . ALA A 1 97 ? 11.681 9.548 6.655 1.00 64.88 97 ALA A O 1
ATOM 771 N N . ASP A 1 98 ? 13.445 8.160 6.597 1.00 55.50 98 ASP A N 1
ATOM 772 C CA . ASP A 1 98 ? 14.395 9.111 6.002 1.00 55.50 98 ASP A CA 1
ATOM 773 C C . ASP A 1 98 ? 14.526 8.981 4.476 1.00 55.50 98 ASP A C 1
ATOM 775 O O . ASP A 1 98 ? 15.152 9.819 3.828 1.00 55.50 98 ASP A O 1
ATOM 779 N N . ALA A 1 99 ? 13.973 7.916 3.893 1.00 51.94 99 ALA A N 1
ATOM 780 C CA . ALA A 1 99 ? 14.064 7.634 2.471 1.00 51.94 99 ALA A CA 1
ATOM 781 C C . ALA A 1 99 ? 12.837 6.832 2.032 1.00 51.94 99 ALA A C 1
ATOM 783 O O . ALA A 1 99 ? 12.781 5.613 2.194 1.00 51.94 99 ALA A O 1
ATOM 784 N N . LEU A 1 100 ? 11.870 7.497 1.403 1.00 47.19 100 LEU A N 1
ATOM 785 C CA . LEU A 1 100 ? 10.948 6.790 0.524 1.00 47.19 100 LEU A CA 1
ATOM 786 C C . LEU A 1 100 ? 11.774 6.235 -0.642 1.00 47.19 100 LEU A C 1
ATOM 788 O O . LEU A 1 100 ? 12.081 6.944 -1.604 1.00 47.19 100 LEU A O 1
ATOM 792 N N . VAL A 1 1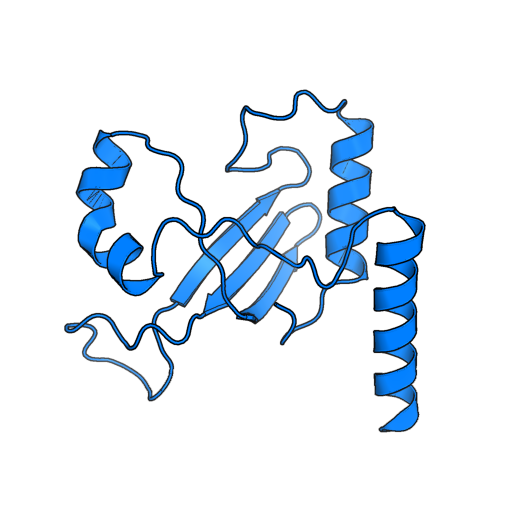01 ? 12.177 4.966 -0.536 1.00 42.16 101 VAL A N 1
ATOM 793 C CA . VAL A 1 101 ? 12.740 4.193 -1.645 1.00 42.16 101 VAL A CA 1
ATOM 794 C C . VAL A 1 101 ? 11.617 4.044 -2.675 1.00 42.16 101 VAL A C 1
ATOM 796 O O . VAL A 1 101 ? 10.826 3.113 -2.622 1.00 42.16 101 VAL A O 1
ATOM 799 N N . GLY A 1 102 ? 11.482 5.035 -3.562 1.00 39.03 102 GLY A N 1
ATOM 800 C CA . GLY A 1 102 ? 10.466 5.032 -4.617 1.00 39.03 102 GLY A CA 1
ATOM 801 C C . GLY A 1 102 ? 10.090 6.390 -5.218 1.00 39.03 102 GLY A C 1
ATOM 802 O O . GLY A 1 102 ? 9.624 6.427 -6.357 1.00 39.03 102 GLY A O 1
ATOM 803 N N . SER A 1 103 ? 10.325 7.524 -4.543 1.00 35.81 103 SER A N 1
ATOM 804 C CA . SER A 1 103 ? 9.840 8.825 -5.042 1.00 35.81 103 SER A CA 1
ATOM 805 C C . SER A 1 103 ? 10.879 9.957 -5.006 1.00 35.81 103 SER A C 1
ATOM 807 O O . SER A 1 103 ? 11.056 10.611 -3.985 1.00 35.81 103 SER A O 1
ATOM 809 N N . PRO A 1 104 ? 11.464 10.313 -6.164 1.00 37.22 104 PRO A N 1
ATOM 810 C CA . PRO A 1 104 ? 12.056 11.633 -6.411 1.00 37.22 104 PRO A CA 1
ATOM 811 C C . PRO A 1 104 ? 11.026 12.776 -6.518 1.00 37.22 104 PRO A C 1
ATOM 813 O O . PRO A 1 104 ? 11.413 13.930 -6.660 1.00 37.22 104 PRO A O 1
ATOM 816 N N . THR A 1 105 ? 9.719 12.481 -6.543 1.00 38.72 105 THR A N 1
ATOM 817 C CA . THR A 1 105 ? 8.680 13.446 -6.958 1.00 38.72 105 THR A CA 1
ATOM 818 C C . THR A 1 105 ? 8.020 14.248 -5.843 1.00 38.72 105 THR A C 1
ATOM 820 O O . THR A 1 105 ? 7.183 15.087 -6.147 1.00 38.72 105 THR A O 1
ATOM 823 N N . GLN A 1 106 ? 8.429 14.105 -4.586 1.00 41.88 106 GLN A N 1
ATOM 824 C CA . GLN A 1 106 ? 8.056 15.068 -3.552 1.00 41.88 106 GLN A CA 1
ATOM 825 C C . GLN A 1 106 ? 9.303 15.489 -2.782 1.00 41.88 106 GLN A C 1
ATOM 827 O O . GLN A 1 106 ? 9.712 14.857 -1.816 1.00 41.88 106 GLN A O 1
ATOM 832 N N . ARG A 1 107 ? 9.866 16.636 -3.180 1.00 39.03 107 ARG A N 1
ATOM 833 C CA . ARG A 1 107 ? 10.573 17.534 -2.256 1.00 39.03 107 ARG A CA 1
ATOM 834 C C . ARG A 1 107 ? 9.551 18.092 -1.247 1.00 39.03 107 ARG A C 1
ATOM 836 O O . ARG A 1 107 ? 9.303 19.291 -1.213 1.00 39.03 107 ARG A O 1
ATOM 843 N N . ARG A 1 108 ? 8.871 17.233 -0.483 1.00 43.59 108 ARG A N 1
ATOM 844 C CA . ARG A 1 108 ? 8.136 17.654 0.716 1.00 43.59 108 ARG A CA 1
ATOM 845 C C . ARG A 1 108 ? 9.169 17.683 1.837 1.00 43.59 108 ARG A C 1
ATOM 847 O O . ARG A 1 108 ? 9.971 16.760 1.941 1.00 43.59 108 ARG A O 1
ATOM 854 N N . GLY A 1 109 ? 9.228 18.780 2.592 1.00 47.00 109 GLY A N 1
ATOM 855 C CA . GLY A 1 109 ? 10.235 18.980 3.639 1.00 47.00 109 GLY A CA 1
ATOM 856 C C . GLY A 1 109 ? 10.347 17.771 4.576 1.00 47.00 109 GLY A C 1
ATOM 857 O O . GLY A 1 109 ? 9.361 17.066 4.792 1.00 47.00 109 GLY A O 1
ATOM 858 N N . LYS A 1 110 ? 11.547 17.532 5.129 1.00 50.53 110 LYS A N 1
ATOM 859 C CA . LYS A 1 110 ? 11.859 16.413 6.047 1.00 50.53 110 LYS A CA 1
ATOM 860 C C . LYS A 1 110 ? 10.800 16.202 7.141 1.00 50.53 110 LYS A C 1
ATOM 862 O O . LYS A 1 110 ? 10.551 15.065 7.533 1.00 50.53 110 LYS A O 1
ATOM 867 N N . ASP A 1 111 ? 10.154 17.274 7.587 1.00 55.00 111 ASP A N 1
ATOM 868 C CA . ASP A 1 111 ? 9.137 17.241 8.639 1.00 55.00 111 ASP A CA 1
ATOM 869 C C . ASP A 1 111 ? 7.805 16.630 8.177 1.00 55.00 111 ASP A C 1
ATOM 871 O O . ASP A 1 111 ? 7.140 15.946 8.951 1.00 55.00 111 ASP A O 1
ATOM 875 N N . ASN A 1 112 ? 7.433 16.802 6.905 1.00 60.06 112 ASN A N 1
ATOM 876 C CA . ASN A 1 112 ? 6.214 16.212 6.341 1.00 60.06 112 ASN A CA 1
ATOM 877 C C . ASN A 1 112 ? 6.379 14.707 6.086 1.00 60.06 112 ASN A C 1
ATOM 879 O O . ASN A 1 112 ? 5.439 13.949 6.293 1.00 60.06 112 ASN A O 1
ATOM 883 N N . LEU A 1 113 ? 7.588 14.263 5.730 1.00 61.19 113 LEU A N 1
ATOM 884 C CA . LEU A 1 113 ? 7.916 12.844 5.529 1.00 61.19 113 LEU A CA 1
ATOM 885 C C . LEU A 1 113 ? 7.802 12.032 6.823 1.00 61.19 113 LEU A C 1
ATOM 887 O O . LEU A 1 113 ? 7.251 10.934 6.825 1.00 61.19 113 LEU A O 1
ATOM 891 N N . LYS A 1 114 ? 8.276 12.589 7.943 1.00 64.50 114 LYS A N 1
ATOM 892 C CA . LYS A 1 114 ? 8.145 11.941 9.255 1.00 64.50 114 LYS A CA 1
ATOM 893 C C . LYS A 1 114 ? 6.690 11.849 9.707 1.00 64.50 114 LYS A C 1
ATOM 895 O O . LYS A 1 114 ? 6.309 10.837 10.286 1.00 64.50 114 LYS A O 1
ATOM 900 N N . LYS A 1 115 ? 5.882 12.874 9.415 1.00 68.94 115 LYS A N 1
ATOM 901 C CA . LYS A 1 115 ? 4.442 12.882 9.710 1.00 68.94 115 LYS A CA 1
ATOM 902 C C . LYS A 1 115 ? 3.683 11.853 8.876 1.00 68.94 115 LYS A C 1
ATOM 904 O O . LYS A 1 115 ? 2.899 11.104 9.440 1.00 68.94 115 LYS A O 1
ATOM 909 N N . GLU A 1 116 ? 3.952 11.770 7.572 1.00 71.31 116 GLU A N 1
ATOM 910 C CA . GLU A 1 116 ? 3.358 10.747 6.700 1.00 71.31 116 GLU A CA 1
ATOM 911 C C . GLU A 1 116 ? 3.776 9.338 7.157 1.00 71.31 116 GLU A C 1
ATOM 913 O O . GLU A 1 116 ? 2.926 8.467 7.313 1.00 71.31 116 GLU A O 1
ATOM 918 N N . PHE A 1 117 ? 5.057 9.115 7.473 1.00 72.19 117 PHE A N 1
ATOM 919 C CA . PHE A 1 117 ? 5.528 7.827 7.994 1.00 72.19 117 PHE A CA 1
ATOM 920 C C . PHE A 1 117 ? 4.862 7.443 9.325 1.00 72.19 117 PHE A C 1
ATOM 922 O O . PHE A 1 117 ? 4.477 6.288 9.495 1.00 72.19 117 PHE A O 1
ATOM 929 N N . ALA A 1 118 ? 4.707 8.391 10.256 1.00 72.94 118 ALA A N 1
ATOM 930 C CA . ALA A 1 118 ? 4.007 8.159 11.520 1.00 72.94 118 ALA A CA 1
ATOM 931 C C . ALA A 1 118 ? 2.522 7.837 11.290 1.00 72.94 118 ALA A C 1
ATOM 933 O O . ALA A 1 118 ? 2.024 6.851 11.826 1.00 72.94 118 ALA A O 1
ATOM 934 N N . LEU A 1 119 ? 1.858 8.595 10.410 1.00 75.62 119 LEU A N 1
ATOM 935 C CA . LEU A 1 119 ? 0.470 8.360 10.018 1.00 75.62 119 LEU A CA 1
ATOM 936 C C . LEU A 1 119 ? 0.278 6.942 9.463 1.00 75.62 119 LEU A C 1
ATOM 938 O O . LEU A 1 119 ? -0.614 6.227 9.914 1.00 75.62 119 LEU A O 1
ATOM 942 N N . PHE A 1 120 ? 1.135 6.517 8.530 1.00 73.62 120 PHE A N 1
ATOM 943 C CA . PHE A 1 120 ? 1.079 5.169 7.961 1.00 73.62 120 PHE A CA 1
ATOM 944 C C . PHE A 1 120 ? 1.397 4.090 8.998 1.00 73.62 120 PHE A C 1
ATOM 946 O O . PHE A 1 120 ? 0.724 3.068 9.039 1.00 73.62 120 PHE A O 1
ATOM 953 N N . LYS A 1 121 ? 2.388 4.304 9.866 1.00 76.56 121 LYS A N 1
ATOM 954 C CA . LYS A 1 121 ? 2.757 3.333 10.904 1.00 76.56 121 LYS A CA 1
ATOM 955 C C . LYS A 1 121 ? 1.637 3.095 11.921 1.00 76.56 121 LYS A C 1
ATOM 957 O O . LYS A 1 121 ? 1.509 1.979 12.413 1.00 76.56 121 LYS A O 1
ATOM 962 N N . GLU A 1 122 ? 0.882 4.131 12.271 1.00 77.75 122 GLU A N 1
ATOM 963 C CA . GLU A 1 122 ? -0.118 4.072 13.345 1.00 77.75 122 GLU A CA 1
ATOM 964 C C . GLU A 1 122 ? -1.509 3.648 12.861 1.00 77.75 122 GLU A C 1
ATOM 966 O O . GLU A 1 122 ? -2.291 3.115 13.648 1.00 77.75 122 GLU A O 1
ATOM 971 N N . ASN A 1 123 ? -1.827 3.874 11.582 1.00 81.00 123 ASN A N 1
ATOM 972 C CA . ASN A 1 123 ? -3.190 3.706 11.069 1.00 81.00 123 ASN A CA 1
ATOM 973 C C . ASN A 1 123 ? -3.351 2.589 10.034 1.00 81.00 123 ASN A C 1
ATOM 975 O O . ASN A 1 123 ? -4.481 2.301 9.656 1.00 81.00 123 ASN A O 1
ATOM 979 N N . LEU A 1 124 ? -2.261 1.968 9.581 1.00 76.62 124 LEU A N 1
ATOM 980 C CA . LEU A 1 124 ? -2.301 0.879 8.609 1.00 76.62 124 LEU A CA 1
ATOM 981 C C . LEU A 1 124 ? -2.313 -0.479 9.320 1.00 76.62 124 LEU A C 1
ATOM 983 O O . LEU A 1 124 ? -1.413 -0.773 10.110 1.00 76.62 124 LEU A O 1
ATOM 987 N N . ASP A 1 125 ? -3.286 -1.323 8.993 1.00 76.25 125 ASP A N 1
ATOM 988 C CA . ASP A 1 125 ? -3.405 -2.677 9.526 1.00 76.25 125 ASP A CA 1
ATOM 989 C C . ASP A 1 125 ? -3.188 -3.755 8.457 1.00 76.25 125 ASP A C 1
ATOM 991 O O . ASP A 1 125 ? -3.280 -3.552 7.243 1.00 76.25 125 ASP A O 1
ATOM 995 N N . ILE A 1 126 ? -2.918 -4.974 8.932 1.00 76.81 126 ILE A N 1
ATOM 996 C CA . ILE A 1 126 ? -2.900 -6.156 8.073 1.00 76.81 126 ILE A CA 1
ATOM 997 C C . ILE A 1 126 ? -4.304 -6.362 7.499 1.00 76.81 126 ILE A C 1
ATOM 999 O O . ILE A 1 126 ? -5.297 -6.478 8.222 1.00 76.81 126 ILE A O 1
ATOM 1003 N N . GLY A 1 127 ? -4.362 -6.468 6.178 1.00 67.44 127 GLY A N 1
ATOM 1004 C CA . GLY A 1 127 ? -5.588 -6.611 5.420 1.00 67.44 127 GLY A CA 1
ATOM 1005 C C . GLY A 1 127 ? -6.109 -5.306 4.825 1.00 67.44 127 GLY A C 1
ATOM 1006 O O . GLY A 1 127 ? -7.127 -5.389 4.139 1.00 67.44 127 GLY A O 1
ATOM 1007 N N . ASP A 1 128 ? -5.446 -4.171 5.025 1.00 73.38 128 ASP A N 1
ATOM 1008 C CA . ASP A 1 128 ? -5.778 -2.928 4.322 1.00 73.38 128 ASP A CA 1
ATOM 1009 C C . ASP A 1 128 ? -5.260 -2.945 2.866 1.00 73.38 128 ASP A C 1
ATOM 1011 O O . ASP A 1 128 ? -4.446 -3.803 2.492 1.00 73.38 128 ASP A O 1
ATOM 1015 N N . PHE A 1 129 ? -5.806 -2.056 2.029 1.00 59.09 129 PHE A N 1
ATOM 1016 C CA . PHE A 1 129 ? -5.561 -1.956 0.580 1.00 59.09 129 PHE A CA 1
ATOM 1017 C C . PHE A 1 129 ? -4.669 -0.770 0.206 1.00 59.09 129 PHE A C 1
ATOM 1019 O O . PHE A 1 129 ? -4.675 0.231 0.954 1.00 59.09 129 PHE A O 1
#

Radius of gyration: 16.37 Å; Cα contacts (8 Å, |Δi|>4): 151; chains: 1; bounding box: 35×44×39 Å

pLDDT: mean 73.27, std 14.8, range [35.81, 89.38]

Secondary structure (DSSP, 8-state):
-HHHHHHHHHHHHHHHHHTT--SS-S-------HHHHHHTHHHHHHHT-------EEEEEEEETTEEEEEEE-SSPPPTT--S--S---EEEEEEETTB-TT-SS----HHHHHHHHHHHHHH--TT--